Protein AF-A0A6B3HFC1-F1 (afdb_monomer_lite)

Secondary structure (DSSP, 8-state):
---SSHHHHHHHHHH-S---TT---TT--------TT-EEEEEEE-SSEEEEEEE-S--TTEEEEEEETTEEEEEEE-SSEEEEEE-TT-PPTTEEEEEEETTEEEEEEEE----TTPPPPTTEEE------------SSS-------

Structure (mmCIF, N/CA/C/O backbone):
data_AF-A0A6B3HFC1-F1
#
_entry.id   AF-A0A6B3HFC1-F1
#
loop_
_atom_site.group_PDB
_atom_site.id
_atom_site.type_symbol
_atom_site.label_atom_id
_atom_site.label_alt_id
_atom_site.label_comp_id
_atom_site.label_asym_id
_atom_site.label_entity_id
_atom_site.label_seq_id
_atom_site.pdbx_PDB_ins_code
_atom_site.Cartn_x
_atom_site.Cartn_y
_atom_site.Cartn_z
_atom_site.occupancy
_atom_site.B_iso_or_equiv
_atom_site.auth_seq_id
_atom_site.auth_comp_id
_atom_site.auth_asym_id
_atom_site.auth_atom_id
_atom_site.pdbx_PDB_model_num
ATOM 1 N N . PRO A 1 1 ? 27.468 27.299 20.921 1.00 54.91 1 PRO A N 1
ATOM 2 C CA . PRO A 1 1 ? 27.860 26.613 19.669 1.00 54.91 1 PRO A CA 1
ATOM 3 C C . PRO A 1 1 ? 26.941 27.007 18.503 1.00 54.91 1 PRO A C 1
ATOM 5 O O . PRO A 1 1 ? 25.727 26.868 18.609 1.00 54.91 1 PRO A O 1
ATOM 8 N N . SER A 1 2 ? 27.515 27.543 17.428 1.00 52.38 2 SER A N 1
ATOM 9 C CA . SER A 1 2 ? 26.840 27.757 16.144 1.00 52.38 2 SER A CA 1
ATOM 10 C C . SER A 1 2 ? 27.084 26.538 15.248 1.00 52.38 2 SER A C 1
ATOM 12 O O . SER A 1 2 ? 28.217 26.070 15.148 1.00 52.38 2 SER A O 1
ATOM 14 N N . PHE A 1 3 ? 26.029 25.998 14.634 1.00 60.78 3 PHE A N 1
ATOM 15 C CA . PHE A 1 3 ? 26.096 24.811 13.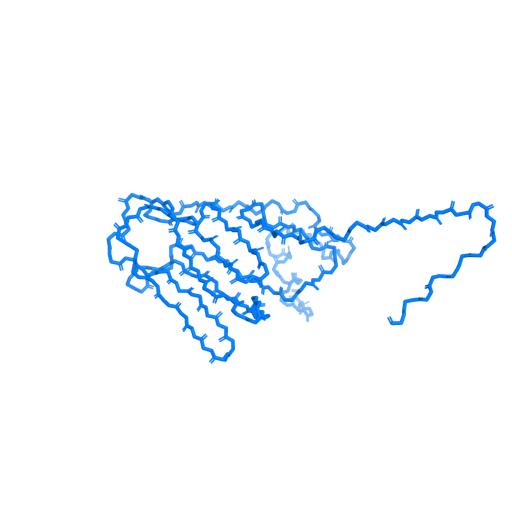772 1.00 60.78 3 PHE A CA 1
ATOM 16 C C . PHE A 1 3 ? 25.818 25.207 12.319 1.00 60.78 3 PHE A C 1
ATOM 18 O O . PHE A 1 3 ? 24.976 26.068 12.072 1.00 60.78 3 PHE A O 1
ATOM 25 N N . LEU A 1 4 ? 26.530 24.598 11.366 1.00 62.31 4 LEU A N 1
ATOM 26 C CA . LEU A 1 4 ? 26.460 24.970 9.945 1.00 62.31 4 LEU A CA 1
ATOM 27 C C . LEU A 1 4 ? 25.187 24.461 9.256 1.00 62.31 4 LEU A C 1
ATOM 29 O O . LEU A 1 4 ? 24.787 25.001 8.229 1.00 62.31 4 LEU A O 1
ATOM 33 N N . ASN A 1 5 ? 24.551 23.429 9.811 1.00 61.28 5 ASN A N 1
ATOM 34 C CA . ASN A 1 5 ? 23.279 22.899 9.336 1.00 61.28 5 ASN A CA 1
ATOM 35 C C . ASN A 1 5 ? 22.505 22.212 10.474 1.00 61.28 5 ASN A C 1
ATOM 37 O O . ASN A 1 5 ? 23.025 21.989 11.574 1.00 61.28 5 ASN A O 1
ATOM 41 N N . PHE A 1 6 ? 21.239 21.901 10.201 1.00 66.19 6 PHE A N 1
ATOM 42 C CA . PHE A 1 6 ? 20.329 21.301 11.173 1.00 66.19 6 PHE A CA 1
ATOM 43 C C . PHE A 1 6 ? 20.796 19.917 11.651 1.00 66.19 6 PHE A C 1
ATOM 45 O O . PHE A 1 6 ? 20.735 19.640 12.847 1.00 66.19 6 PHE A O 1
ATOM 52 N N . ASP A 1 7 ? 21.341 19.082 10.761 1.00 54.66 7 ASP A N 1
ATOM 53 C CA . ASP A 1 7 ? 21.812 17.733 11.106 1.00 54.66 7 ASP A CA 1
ATOM 54 C C . ASP A 1 7 ? 22.965 17.746 12.119 1.00 54.66 7 ASP A C 1
ATOM 56 O O . ASP A 1 7 ? 23.012 16.923 13.038 1.00 54.66 7 ASP A O 1
ATOM 60 N N . GLN A 1 8 ? 23.872 18.719 12.011 1.00 60.09 8 GLN A N 1
ATOM 61 C CA . GLN A 1 8 ? 24.935 18.925 12.994 1.00 60.09 8 GLN A CA 1
ATOM 62 C C . GLN A 1 8 ? 24.381 19.350 14.355 1.00 60.09 8 GLN A C 1
ATOM 64 O O . GLN A 1 8 ? 24.828 18.835 15.383 1.00 60.09 8 GLN A O 1
ATOM 69 N N . ALA A 1 9 ? 23.392 20.250 14.371 1.00 67.50 9 ALA A N 1
ATOM 70 C CA . ALA A 1 9 ? 22.745 20.686 15.604 1.00 67.50 9 ALA A CA 1
ATOM 71 C C . ALA A 1 9 ? 22.001 19.527 16.288 1.00 67.50 9 ALA A C 1
ATOM 73 O O . ALA A 1 9 ? 22.142 19.327 17.495 1.00 67.50 9 ALA A O 1
ATOM 74 N N . LEU A 1 10 ? 21.270 18.721 15.513 1.00 63.28 10 LEU A N 1
ATOM 75 C CA . LEU A 1 10 ? 20.513 17.571 16.005 1.00 63.28 10 LEU A CA 1
ATOM 76 C C . LEU A 1 10 ? 21.433 16.478 16.563 1.00 63.28 10 LEU A C 1
ATOM 78 O O . LEU A 1 10 ? 21.197 15.965 17.658 1.00 63.28 10 LEU A O 1
ATOM 82 N N . SER A 1 11 ? 22.512 16.151 15.846 1.00 56.09 11 SER A N 1
ATOM 83 C CA . SER A 1 11 ? 23.498 15.163 16.297 1.00 56.09 11 SER A CA 1
ATOM 84 C C . SER A 1 11 ? 24.198 15.602 17.586 1.00 56.09 11 SER A C 1
ATOM 86 O O . SER A 1 11 ? 24.368 14.796 18.503 1.00 56.09 11 SER A O 1
ATOM 88 N N . ALA A 1 12 ? 24.571 16.881 17.686 1.00 64.75 12 ALA A N 1
ATOM 89 C CA . ALA A 1 12 ? 25.190 17.429 18.888 1.00 64.75 12 ALA A CA 1
ATOM 90 C C . ALA A 1 12 ? 24.223 17.436 20.083 1.00 64.75 12 ALA A C 1
ATOM 92 O O . ALA A 1 12 ? 24.632 17.109 21.197 1.00 64.75 12 ALA A O 1
ATOM 93 N N . PHE A 1 13 ? 22.944 17.755 19.853 1.00 67.88 13 PHE A N 1
ATOM 94 C CA . PHE A 1 13 ? 21.915 17.783 20.893 1.00 67.88 13 PHE A CA 1
ATOM 95 C C . PHE A 1 13 ? 21.587 16.385 21.436 1.00 67.88 13 PHE A C 1
ATOM 97 O O . PHE A 1 13 ? 21.568 16.190 22.649 1.00 67.88 13 PHE A O 1
ATOM 104 N N . LEU A 1 14 ? 21.361 15.405 20.555 1.00 65.62 14 LEU A N 1
ATOM 105 C CA . LEU A 1 14 ? 20.912 14.069 20.961 1.00 65.62 14 LEU A CA 1
ATOM 106 C C . LEU A 1 14 ? 22.045 13.151 21.421 1.00 65.62 14 LEU A C 1
ATOM 108 O O . LEU A 1 14 ? 21.827 12.292 22.273 1.00 65.62 14 LEU A O 1
ATOM 112 N N . HIS A 1 15 ? 23.240 13.290 20.845 1.00 62.06 15 HIS A N 1
ATOM 113 C CA . HIS A 1 15 ? 24.309 12.308 21.032 1.00 62.06 15 HIS A CA 1
ATOM 114 C C . HIS A 1 15 ? 25.574 12.873 21.683 1.00 62.06 15 HIS A C 1
ATOM 116 O O . HIS A 1 15 ? 26.501 12.099 21.909 1.00 62.06 15 HIS A O 1
ATOM 122 N N . GLN A 1 16 ? 25.638 14.183 21.973 1.00 62.28 16 GLN A N 1
ATOM 123 C CA . GLN A 1 16 ? 26.807 14.863 22.563 1.00 62.28 16 GLN A CA 1
ATOM 124 C C . GLN A 1 16 ? 28.145 14.508 21.877 1.00 62.28 16 GLN A C 1
ATOM 126 O O . GLN A 1 16 ? 29.199 14.483 22.511 1.00 62.28 16 GLN A O 1
ATOM 131 N N . ARG A 1 17 ? 28.117 14.208 20.571 1.00 51.91 17 ARG A N 1
ATOM 132 C CA . ARG A 1 17 ? 29.289 13.816 19.774 1.00 51.91 17 ARG A CA 1
ATOM 133 C C . ARG A 1 17 ? 29.474 14.757 18.578 1.00 51.91 17 ARG A C 1
ATOM 135 O O . ARG A 1 17 ? 28.469 15.200 18.015 1.00 51.91 17 ARG A O 1
ATOM 142 N N . PRO A 1 18 ? 30.726 15.053 18.175 1.00 50.00 18 PRO A N 1
ATOM 143 C CA . PRO A 1 18 ? 30.987 15.782 16.942 1.00 50.00 18 PRO A CA 1
ATOM 144 C C . PRO A 1 18 ? 30.425 15.009 15.744 1.00 50.00 18 PRO A C 1
ATOM 146 O O . PRO A 1 18 ? 30.475 13.781 15.706 1.00 50.00 18 PRO A O 1
ATOM 149 N N . HIS A 1 19 ? 29.842 15.743 14.798 1.00 45.72 19 HIS A N 1
ATOM 150 C CA . HIS A 1 19 ? 29.242 15.184 13.593 1.00 45.72 19 HIS A CA 1
ATOM 151 C C . HIS A 1 19 ? 30.339 14.597 12.700 1.00 45.72 19 HIS A C 1
ATOM 153 O O . HIS A 1 19 ? 31.169 15.337 12.175 1.00 45.72 19 HIS A O 1
ATOM 159 N N . ASP A 1 20 ? 30.350 13.275 12.563 1.00 50.38 20 ASP A N 1
ATOM 160 C CA . ASP A 1 20 ? 31.310 12.552 11.737 1.00 50.38 20 ASP A CA 1
ATOM 161 C C . ASP A 1 20 ? 30.671 12.265 10.371 1.00 50.38 20 ASP A C 1
ATOM 163 O O . ASP A 1 20 ? 29.737 11.468 10.264 1.00 50.38 20 ASP A O 1
ATOM 167 N N . THR A 1 21 ? 31.134 12.953 9.325 1.00 47.97 21 THR A N 1
ATOM 168 C CA . THR A 1 21 ? 30.591 12.845 7.958 1.00 47.97 21 THR A CA 1
ATOM 169 C C . THR A 1 21 ? 30.907 11.506 7.284 1.00 47.97 21 THR A C 1
ATOM 171 O O . THR A 1 21 ? 30.357 11.225 6.224 1.00 47.97 21 THR A O 1
ATOM 174 N N . ASN A 1 22 ? 31.751 10.665 7.897 1.00 43.78 22 ASN A N 1
ATOM 175 C CA . ASN A 1 22 ? 32.115 9.335 7.397 1.00 43.78 22 ASN A CA 1
ATOM 176 C C . ASN A 1 22 ? 31.319 8.180 8.014 1.00 43.78 22 ASN A C 1
ATOM 178 O O . ASN A 1 22 ? 31.477 7.036 7.587 1.00 43.78 22 ASN A O 1
ATOM 182 N N . MET A 1 23 ? 30.426 8.440 8.972 1.00 43.31 23 MET A N 1
ATOM 183 C CA . MET A 1 23 ? 29.451 7.431 9.376 1.00 43.31 23 MET A CA 1
ATOM 184 C C . MET A 1 23 ? 28.282 7.462 8.399 1.00 43.31 23 MET A C 1
ATOM 186 O O . MET A 1 23 ? 27.216 8.004 8.692 1.00 43.31 23 MET A O 1
ATOM 190 N N . GLY A 1 24 ? 28.472 6.8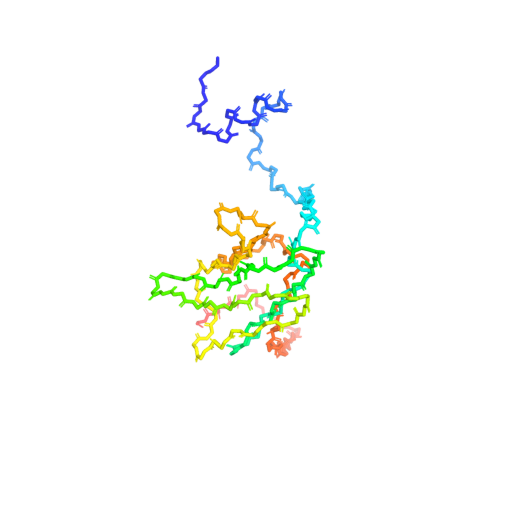34 7.236 1.00 44.97 24 GLY A N 1
ATOM 191 C CA . GLY A 1 24 ? 27.353 6.226 6.531 1.00 44.97 24 GLY A CA 1
ATOM 192 C C . GLY A 1 24 ? 26.677 5.298 7.533 1.00 44.97 24 GLY A C 1
ATOM 193 O O . GLY A 1 24 ? 27.188 4.224 7.825 1.00 44.97 24 GLY A O 1
ATOM 194 N N . ARG A 1 25 ? 25.613 5.782 8.177 1.00 46.97 25 ARG A N 1
ATOM 195 C CA . ARG A 1 25 ? 24.918 5.089 9.259 1.00 46.97 25 ARG A CA 1
ATOM 196 C C . ARG A 1 25 ? 24.196 3.864 8.680 1.00 46.97 25 ARG A C 1
ATOM 198 O O . ARG A 1 25 ? 22.991 3.904 8.457 1.00 46.97 25 ARG A O 1
ATOM 205 N N . SER A 1 26 ? 24.939 2.786 8.436 1.00 47.91 26 SER A N 1
ATOM 206 C CA . SER A 1 26 ? 24.417 1.458 8.092 1.00 47.91 26 SER A CA 1
ATOM 207 C C . SER A 1 26 ? 23.691 0.793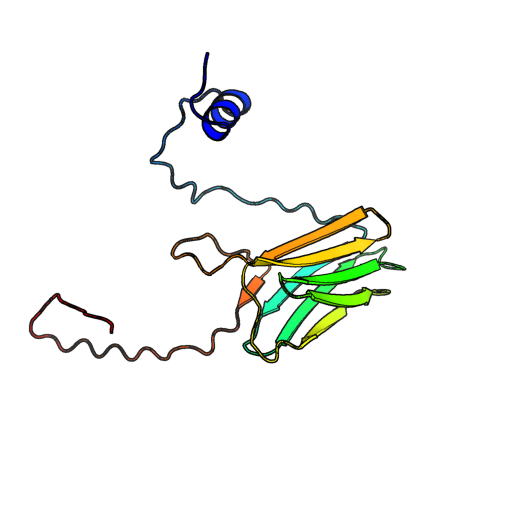 9.263 1.00 47.91 26 SER A C 1
ATOM 209 O O . SER A 1 26 ? 22.940 -0.152 9.052 1.00 47.91 26 SER A O 1
ATOM 211 N N . ASP A 1 27 ? 23.877 1.313 10.481 1.00 43.81 27 ASP A N 1
ATOM 212 C CA . ASP A 1 27 ? 23.473 0.651 11.729 1.00 43.81 27 ASP A CA 1
ATOM 213 C C . ASP A 1 27 ? 22.287 1.340 12.432 1.00 43.81 27 ASP A C 1
ATOM 215 O O . ASP A 1 27 ? 22.014 1.103 13.611 1.00 43.81 27 ASP A O 1
ATOM 219 N N . LEU A 1 28 ? 21.561 2.221 11.734 1.00 48.84 28 LEU A N 1
ATOM 220 C CA . LEU A 1 28 ? 20.311 2.769 12.259 1.00 48.84 28 LEU A CA 1
ATOM 221 C C . LEU A 1 28 ? 19.171 1.776 12.048 1.00 48.84 28 LEU A C 1
ATOM 223 O O . LEU A 1 28 ? 18.561 1.705 10.982 1.00 48.84 28 LEU A O 1
ATOM 227 N N . TRP A 1 29 ? 18.837 1.053 13.108 1.00 42.16 29 TRP A N 1
ATOM 228 C CA . TRP A 1 29 ? 17.610 0.273 13.179 1.00 42.16 29 TRP A CA 1
ATOM 229 C C . TRP A 1 29 ? 16.404 1.218 13.203 1.00 42.16 29 TRP A C 1
ATOM 231 O O . TRP A 1 29 ? 16.226 1.992 14.146 1.00 42.16 29 TRP A O 1
ATOM 241 N N . ARG A 1 30 ? 15.549 1.162 12.176 1.00 51.41 30 ARG A N 1
ATOM 242 C CA . ARG A 1 30 ? 14.245 1.834 12.215 1.00 51.41 30 ARG A CA 1
ATOM 243 C C . ARG A 1 30 ? 13.291 0.985 13.054 1.00 51.41 30 ARG A C 1
ATOM 245 O O . ARG A 1 30 ? 12.740 0.006 12.560 1.00 51.41 30 ARG A O 1
ATOM 252 N N . ILE A 1 31 ? 13.085 1.364 14.313 1.00 49.03 31 ILE A N 1
ATOM 253 C CA . ILE A 1 31 ? 12.039 0.770 15.154 1.00 49.03 31 ILE A CA 1
ATOM 254 C C . ILE A 1 31 ? 10.716 1.430 14.765 1.00 49.03 31 ILE A C 1
ATOM 256 O O . ILE A 1 31 ? 10.449 2.570 15.138 1.00 49.03 31 ILE A O 1
ATOM 260 N N . VAL A 1 32 ? 9.900 0.727 13.984 1.00 57.88 32 VAL A N 1
ATOM 261 C CA . VAL A 1 32 ? 8.509 1.120 13.739 1.00 57.88 32 VAL A CA 1
ATOM 262 C C . VAL A 1 32 ? 7.677 0.466 14.831 1.00 57.88 32 VAL A C 1
ATOM 264 O O . VAL A 1 32 ? 7.609 -0.759 14.891 1.00 57.88 32 VAL A O 1
ATOM 267 N N . LEU A 1 33 ? 7.084 1.265 15.720 1.00 60.69 33 LEU A N 1
ATOM 268 C CA . LEU A 1 33 ? 6.080 0.769 16.655 1.00 60.69 33 LEU A CA 1
ATOM 269 C C . LEU A 1 33 ? 4.723 0.845 15.941 1.00 60.69 33 LEU A C 1
ATOM 271 O O . LEU A 1 33 ? 4.213 1.953 15.768 1.00 60.69 33 LEU A O 1
ATOM 275 N N . PRO A 1 34 ? 4.156 -0.281 15.476 1.00 62.78 34 PRO A N 1
ATOM 276 C CA . PRO A 1 34 ? 2.887 -0.255 14.768 1.00 62.78 34 PRO A CA 1
ATOM 277 C C . PRO A 1 34 ? 1.796 0.280 15.692 1.00 62.78 34 PRO A C 1
ATOM 279 O O . PRO A 1 34 ? 1.633 -0.183 16.826 1.00 62.78 34 PRO A O 1
ATOM 282 N N . HIS A 1 35 ? 1.028 1.254 15.209 1.00 71.50 35 HIS A N 1
ATOM 283 C CA . HIS A 1 35 ? -0.149 1.698 15.933 1.00 71.50 35 HIS A CA 1
ATOM 284 C C . HIS A 1 35 ? -1.152 0.542 15.940 1.00 71.50 35 HIS A C 1
ATOM 286 O O . HIS A 1 35 ? -1.606 0.102 14.891 1.00 71.50 35 HIS A O 1
ATOM 292 N N . HIS A 1 36 ? -1.565 0.060 17.116 1.00 79.56 36 HIS A N 1
ATOM 293 C CA . HIS A 1 36 ? -2.472 -1.099 17.217 1.00 79.56 36 HIS A CA 1
ATOM 294 C C . HIS A 1 36 ? -3.821 -0.935 16.483 1.00 79.56 36 HIS A C 1
ATOM 296 O O . HIS A 1 36 ? -4.539 -1.918 16.287 1.00 79.56 36 HIS A O 1
ATOM 302 N N . ALA A 1 37 ? -4.177 0.297 16.105 1.00 83.50 37 ALA A N 1
ATOM 303 C CA . ALA A 1 37 ? -5.379 0.595 15.342 1.00 83.50 37 ALA A CA 1
ATOM 304 C C . ALA A 1 37 ? -5.261 0.072 13.904 1.00 83.50 37 ALA A C 1
ATOM 306 O O . ALA A 1 37 ? -6.177 -0.609 13.447 1.00 83.50 37 ALA A O 1
ATOM 307 N N . GLY A 1 38 ? -4.115 0.304 13.259 1.00 89.44 38 GLY A N 1
ATOM 308 C CA . GLY A 1 38 ? -3.814 -0.148 11.907 1.00 89.44 38 GLY A CA 1
ATOM 309 C C . GLY A 1 38 ? -2.356 0.107 11.527 1.00 89.44 38 GLY A C 1
ATOM 310 O O . GLY A 1 38 ? -1.787 1.119 11.930 1.00 89.44 38 GLY A O 1
ATOM 311 N N . TRP A 1 39 ? -1.758 -0.798 10.759 1.00 93.06 39 TRP A N 1
ATOM 312 C CA . TRP A 1 39 ? -0.419 -0.658 10.193 1.00 93.06 39 TRP A CA 1
ATOM 313 C C . TRP A 1 39 ? -0.285 -1.418 8.868 1.00 93.06 39 TRP A C 1
ATOM 315 O O . TRP A 1 39 ? -1.091 -2.290 8.541 1.00 93.06 39 TRP A O 1
ATOM 325 N N . LEU A 1 40 ? 0.755 -1.080 8.107 1.00 91.25 40 LEU A N 1
ATOM 326 C CA . LEU A 1 40 ? 1.118 -1.729 6.851 1.00 91.25 40 LEU A CA 1
ATOM 327 C C . LEU A 1 40 ? 2.133 -2.831 7.160 1.00 91.25 40 LEU A C 1
ATOM 329 O O . LEU A 1 40 ? 3.313 -2.554 7.398 1.00 91.25 40 LEU A O 1
ATOM 333 N N . SER A 1 41 ? 1.669 -4.078 7.222 1.00 89.38 41 SER A N 1
ATOM 334 C CA . SER A 1 41 ? 2.514 -5.213 7.609 1.00 89.38 41 SER A CA 1
ATOM 335 C C . SER A 1 41 ? 3.424 -5.675 6.480 1.00 89.38 41 SER A C 1
ATOM 337 O O . SER A 1 41 ? 4.581 -6.013 6.728 1.00 89.38 41 SER A O 1
ATOM 339 N N . GLN A 1 42 ? 2.926 -5.636 5.246 1.00 90.56 42 GLN A N 1
ATOM 340 C CA . GLN A 1 42 ? 3.691 -5.972 4.055 1.00 90.56 42 GLN A CA 1
ATOM 341 C C . GLN A 1 42 ? 3.209 -5.156 2.862 1.00 90.56 42 GLN A C 1
ATOM 343 O O . GLN A 1 42 ? 2.012 -4.973 2.662 1.00 90.56 42 GLN A O 1
ATOM 348 N N . ILE A 1 43 ? 4.143 -4.694 2.043 1.00 91.25 43 ILE A N 1
ATOM 349 C CA . ILE A 1 43 ? 3.873 -4.029 0.777 1.00 91.25 43 ILE A CA 1
ATOM 350 C C . ILE A 1 43 ? 4.695 -4.726 -0.291 1.00 91.25 43 ILE A C 1
ATOM 352 O O . ILE A 1 43 ? 5.917 -4.801 -0.187 1.00 91.25 43 ILE A O 1
ATOM 356 N N . THR A 1 44 ? 4.022 -5.208 -1.322 1.00 90.19 44 THR A N 1
ATOM 357 C CA . THR A 1 44 ? 4.642 -5.811 -2.493 1.00 90.19 44 THR A CA 1
ATOM 358 C C . THR A 1 44 ? 4.452 -4.873 -3.673 1.00 90.19 44 THR A C 1
ATOM 360 O O . THR A 1 44 ? 3.324 -4.485 -3.973 1.00 90.19 44 THR A O 1
ATOM 363 N N . ILE A 1 45 ? 5.542 -4.488 -4.329 1.00 87.62 45 ILE A N 1
ATOM 364 C CA . ILE A 1 45 ? 5.519 -3.607 -5.497 1.00 87.62 45 ILE A CA 1
ATOM 365 C C . ILE A 1 45 ? 6.017 -4.407 -6.692 1.00 87.62 45 ILE A C 1
ATOM 367 O O . ILE A 1 45 ? 7.206 -4.721 -6.776 1.00 87.62 45 ILE A O 1
ATOM 371 N N . GLY A 1 46 ? 5.088 -4.737 -7.582 1.00 83.94 46 GLY A N 1
ATOM 372 C CA . GLY A 1 46 ? 5.352 -5.302 -8.896 1.00 83.94 46 GLY A CA 1
ATOM 373 C C . GLY A 1 46 ? 5.445 -4.227 -9.983 1.00 83.94 46 GLY A C 1
ATOM 374 O O . GLY A 1 46 ? 5.355 -3.029 -9.695 1.00 83.94 46 GLY A O 1
ATOM 375 N N . PRO A 1 47 ? 5.632 -4.640 -11.248 1.00 82.00 47 PRO A N 1
ATOM 376 C CA . PRO A 1 47 ? 5.748 -3.718 -12.376 1.00 82.00 47 PRO A CA 1
ATOM 377 C C . PRO A 1 47 ? 4.454 -2.938 -12.649 1.00 82.00 47 PRO A C 1
ATOM 379 O O . PRO A 1 47 ? 4.524 -1.792 -13.083 1.00 82.00 47 PRO A O 1
ATOM 382 N N . ASP A 1 48 ? 3.295 -3.544 -12.391 1.00 88.06 48 ASP A N 1
ATOM 383 C CA . ASP A 1 48 ? 1.971 -3.011 -12.723 1.00 88.06 48 ASP A CA 1
ATOM 384 C C . ASP A 1 48 ? 0.967 -3.051 -11.559 1.00 88.06 48 ASP A C 1
ATOM 386 O O . ASP A 1 48 ? -0.183 -2.633 -11.711 1.00 88.06 48 ASP A O 1
ATOM 390 N N . LEU A 1 49 ? 1.395 -3.508 -10.381 1.00 91.25 49 LEU A N 1
ATOM 391 C CA . LEU A 1 49 ? 0.535 -3.682 -9.217 1.00 91.25 49 LEU A CA 1
ATOM 392 C C . LEU A 1 49 ? 1.290 -3.368 -7.927 1.00 91.25 49 LEU A C 1
ATOM 394 O O . LEU A 1 49 ? 2.374 -3.897 -7.682 1.00 91.25 49 LEU A O 1
ATOM 398 N N . LEU A 1 50 ? 0.682 -2.562 -7.059 1.00 93.75 50 LEU A N 1
ATOM 399 C CA . LEU A 1 50 ? 1.092 -2.453 -5.662 1.00 93.75 50 LEU A CA 1
ATOM 400 C C . LEU A 1 50 ? 0.065 -3.164 -4.793 1.00 93.75 50 LEU A C 1
ATOM 402 O O . LEU A 1 50 ? -1.117 -2.831 -4.816 1.00 93.75 50 LEU A O 1
ATOM 406 N N . THR A 1 51 ? 0.536 -4.115 -3.994 1.00 96.06 51 THR A N 1
ATOM 407 C CA . THR A 1 51 ? -0.267 -4.814 -2.992 1.00 96.06 51 THR A CA 1
ATOM 408 C C . THR A 1 51 ? 0.146 -4.348 -1.608 1.00 96.06 51 THR A C 1
ATOM 410 O O . THR A 1 51 ? 1.295 -4.519 -1.215 1.00 96.06 51 THR A O 1
ATOM 413 N N . ALA A 1 52 ? -0.785 -3.782 -0.853 1.00 95.75 52 ALA A N 1
ATOM 414 C CA . ALA A 1 52 ? -0.582 -3.369 0.527 1.00 95.75 52 ALA A CA 1
ATOM 415 C C . ALA A 1 52 ? -1.411 -4.255 1.461 1.00 95.75 52 ALA A C 1
ATOM 417 O O . ALA A 1 52 ? -2.639 -4.288 1.376 1.00 95.75 52 ALA A O 1
ATOM 418 N N . VAL A 1 53 ? -0.740 -4.964 2.363 1.00 95.75 53 VAL A N 1
ATOM 419 C CA . VAL A 1 53 ? -1.368 -5.734 3.436 1.00 95.75 53 VAL A CA 1
ATOM 420 C C . VAL A 1 53 ? -1.534 -4.823 4.643 1.00 95.75 53 VAL A C 1
ATOM 422 O O . VAL A 1 53 ? -0.559 -4.319 5.207 1.00 95.75 53 VAL A O 1
ATOM 425 N N . VAL A 1 54 ? -2.790 -4.602 5.015 1.00 95.00 54 VAL A N 1
ATOM 426 C CA . VAL A 1 54 ? -3.173 -3.815 6.182 1.00 95.00 54 VAL A CA 1
ATOM 427 C C . VAL A 1 54 ? -3.586 -4.762 7.297 1.00 95.00 54 VAL A C 1
ATOM 429 O O . VAL A 1 54 ? -4.501 -5.565 7.120 1.00 95.00 54 VAL A O 1
ATOM 432 N N . ASP A 1 55 ? -2.961 -4.608 8.459 1.00 93.69 55 ASP A N 1
ATOM 433 C CA . ASP A 1 55 ? -3.335 -5.283 9.699 1.00 93.69 55 ASP A CA 1
ATOM 434 C C . ASP A 1 55 ? -3.748 -4.254 10.749 1.00 93.69 55 ASP A C 1
ATOM 436 O O . ASP A 1 55 ? -3.314 -3.106 10.719 1.00 93.69 55 ASP A O 1
ATOM 440 N N . GLY A 1 56 ? -4.611 -4.634 11.689 1.00 90.38 56 GLY A N 1
ATOM 441 C CA . GLY A 1 56 ? -5.123 -3.699 12.687 1.00 90.38 56 GLY A CA 1
ATOM 442 C C . GLY A 1 56 ? -6.345 -4.220 13.421 1.00 90.38 56 GLY A C 1
ATOM 443 O O . GLY A 1 56 ? -7.024 -5.133 12.957 1.00 90.38 56 GLY A O 1
ATOM 444 N N . LYS A 1 57 ? -6.633 -3.635 14.587 1.00 87.38 57 LYS A N 1
ATOM 445 C CA . LYS A 1 57 ? -7.834 -3.965 15.377 1.00 87.38 57 LYS A CA 1
ATOM 446 C C . LYS A 1 57 ? -8.958 -2.942 15.235 1.00 87.38 57 LYS A C 1
ATOM 448 O O . LYS A 1 57 ? -10.081 -3.236 15.628 1.00 87.38 57 LYS A O 1
ATOM 453 N N . ALA A 1 58 ? -8.665 -1.749 14.725 1.00 88.56 58 ALA A N 1
ATOM 454 C CA . ALA A 1 58 ? -9.613 -0.645 14.645 1.00 88.56 58 ALA A CA 1
ATOM 455 C C . ALA A 1 58 ? -9.449 0.069 13.301 1.00 88.56 58 ALA A C 1
ATOM 457 O O . ALA A 1 58 ? -8.896 1.167 13.240 1.00 88.56 58 ALA A O 1
ATOM 458 N N . LEU A 1 59 ? -9.900 -0.601 12.241 1.00 91.38 59 LEU A N 1
ATOM 459 C CA . LEU A 1 59 ? -9.787 -0.114 10.870 1.00 91.38 59 LEU A CA 1
ATOM 460 C C . LEU A 1 59 ? -11.060 0.565 10.369 1.00 91.38 59 LEU A C 1
ATOM 462 O O . LEU A 1 59 ? -10.961 1.315 9.423 1.00 91.38 59 LEU A O 1
ATOM 466 N N . ASP A 1 60 ? -12.212 0.386 11.015 1.00 91.62 60 ASP A N 1
ATOM 467 C CA . ASP A 1 60 ? -13.466 1.016 10.581 1.00 91.62 60 ASP A CA 1
ATOM 468 C C . ASP A 1 60 ? -13.303 2.526 10.304 1.00 91.62 60 ASP A C 1
ATOM 470 O O . ASP A 1 60 ? -12.761 3.268 11.134 1.00 91.62 60 ASP A O 1
ATOM 474 N N . GLY A 1 61 ? -13.706 2.954 9.103 1.00 90.44 61 GLY A N 1
ATOM 475 C CA . GLY A 1 61 ? -13.535 4.327 8.614 1.00 90.44 61 GLY A CA 1
ATOM 476 C C . GLY A 1 61 ? -12.107 4.718 8.204 1.00 90.44 61 GLY A C 1
ATOM 477 O O . GLY A 1 61 ? -11.856 5.891 7.913 1.00 90.44 61 GLY A O 1
ATOM 478 N N . ALA A 1 62 ? -11.152 3.785 8.176 1.00 95.06 62 ALA A N 1
ATOM 479 C CA . ALA A 1 62 ? -9.809 4.050 7.682 1.00 95.06 62 ALA A CA 1
ATOM 480 C C . ALA A 1 62 ? -9.790 4.154 6.152 1.00 95.06 62 ALA A C 1
ATOM 482 O O . ALA A 1 62 ? -10.588 3.560 5.426 1.00 95.06 62 ALA A O 1
ATOM 483 N N . VAL A 1 63 ? -8.830 4.923 5.658 1.00 96.88 63 VAL A N 1
ATOM 484 C CA . VAL A 1 63 ? -8.566 5.130 4.242 1.00 96.88 63 VAL A CA 1
ATOM 485 C C . VAL A 1 63 ? -7.110 4.791 3.985 1.00 96.88 63 VAL A C 1
ATOM 487 O O . VAL A 1 63 ? -6.209 5.314 4.647 1.00 96.88 63 VAL A O 1
ATOM 490 N N . LEU A 1 64 ? -6.893 3.927 3.002 1.00 97.38 64 LEU A N 1
ATOM 491 C CA . LEU A 1 64 ? -5.591 3.688 2.413 1.00 97.38 64 LEU A CA 1
ATOM 492 C C . LEU A 1 64 ? -5.483 4.518 1.141 1.00 97.38 64 LEU A C 1
ATOM 494 O O . LEU A 1 64 ? -6.305 4.398 0.237 1.00 97.38 64 LEU A O 1
ATOM 498 N N . GLU A 1 65 ? -4.481 5.377 1.088 1.00 97.25 65 GLU A N 1
ATOM 499 C CA . GLU A 1 65 ? -4.306 6.361 0.031 1.00 97.25 65 GLU A CA 1
ATOM 500 C C . GLU A 1 65 ? -2.899 6.247 -0.547 1.00 97.25 65 GLU A C 1
ATOM 502 O O . GLU A 1 65 ? -1.915 6.329 0.189 1.00 97.25 65 GLU A O 1
ATOM 507 N N . LEU A 1 66 ? -2.816 6.050 -1.860 1.00 96.50 66 LEU A N 1
ATOM 508 C CA . LEU A 1 66 ? -1.581 6.149 -2.624 1.00 96.50 66 LEU A CA 1
ATOM 509 C C . LEU A 1 66 ? -1.577 7.499 -3.336 1.00 96.50 66 LEU A C 1
ATOM 511 O O . LEU A 1 66 ? -2.464 7.774 -4.137 1.00 96.50 66 LEU A O 1
ATOM 515 N N . THR A 1 67 ? -0.579 8.331 -3.062 1.00 94.69 67 THR A N 1
ATOM 516 C CA . THR A 1 67 ? -0.454 9.677 -3.632 1.00 94.69 67 THR A CA 1
ATOM 517 C C . THR A 1 67 ? 0.865 9.820 -4.373 1.00 94.69 67 THR A C 1
ATOM 519 O O . THR A 1 67 ? 1.897 9.338 -3.912 1.00 94.69 67 THR A O 1
ATOM 522 N N . TRP A 1 68 ? 0.837 10.526 -5.498 1.00 92.12 68 TRP A N 1
ATOM 523 C CA . TRP A 1 68 ? 1.995 10.895 -6.308 1.00 92.12 68 TRP A CA 1
ATOM 524 C C . TRP A 1 68 ? 1.815 12.316 -6.859 1.00 92.12 68 TRP A C 1
ATOM 526 O O . TRP A 1 68 ? 0.769 12.942 -6.694 1.00 92.12 68 TRP A O 1
ATOM 536 N N . ALA A 1 69 ? 2.828 12.850 -7.543 1.00 86.62 69 ALA A N 1
ATOM 537 C CA . ALA A 1 69 ? 2.816 14.240 -8.012 1.00 86.62 69 ALA A CA 1
ATOM 538 C C . ALA A 1 69 ? 1.617 14.605 -8.914 1.00 86.62 69 ALA A C 1
ATOM 540 O O . ALA A 1 69 ? 1.178 15.753 -8.920 1.00 86.62 69 ALA A O 1
ATOM 541 N N . ALA A 1 70 ? 1.094 13.645 -9.682 1.00 87.69 70 ALA A N 1
ATOM 542 C CA . ALA A 1 70 ? 0.019 13.873 -10.647 1.00 87.69 70 ALA A CA 1
ATOM 543 C C . ALA A 1 70 ? -1.380 13.488 -10.128 1.00 87.69 70 ALA A C 1
ATOM 545 O O . ALA A 1 70 ? -2.358 13.716 -10.838 1.00 87.69 70 ALA A O 1
ATOM 546 N N . GLY A 1 71 ? -1.503 12.907 -8.929 1.00 90.56 71 GLY A N 1
ATOM 547 C CA . GLY A 1 71 ? -2.799 12.466 -8.418 1.00 90.56 71 GLY A CA 1
ATOM 548 C C . GLY A 1 71 ? -2.726 11.557 -7.198 1.00 90.56 71 GLY A C 1
ATOM 549 O O . GLY A 1 71 ? -1.679 11.391 -6.574 1.00 90.56 71 GLY A O 1
ATOM 550 N N . ASN A 1 72 ? -3.873 10.984 -6.851 1.00 94.88 72 ASN A N 1
ATOM 551 C CA . ASN A 1 72 ? -3.994 9.985 -5.803 1.00 94.88 72 ASN A CA 1
ATOM 552 C C . ASN A 1 72 ? -5.056 8.932 -6.145 1.00 94.88 72 ASN A C 1
ATOM 554 O O . ASN A 1 72 ? -5.957 9.158 -6.953 1.00 94.88 72 ASN A O 1
ATOM 558 N N . GLU A 1 73 ? -4.952 7.789 -5.483 1.00 95.88 73 GLU A N 1
ATOM 559 C CA . GLU A 1 73 ? -5.937 6.714 -5.481 1.00 95.88 73 GLU A CA 1
ATOM 560 C C . GLU A 1 73 ? -6.243 6.327 -4.031 1.00 95.88 73 GLU A C 1
ATOM 562 O O . GLU A 1 73 ? -5.371 6.390 -3.159 1.00 95.88 73 GLU A O 1
ATOM 567 N N . ARG A 1 74 ? -7.501 5.976 -3.744 1.00 96.50 74 ARG A N 1
ATOM 568 C CA . ARG A 1 74 ? -7.984 5.733 -2.379 1.00 96.50 74 ARG A CA 1
ATOM 569 C C . ARG A 1 74 ? -8.823 4.468 -2.298 1.00 96.50 74 ARG A C 1
ATOM 571 O O . ARG A 1 74 ? -9.719 4.265 -3.112 1.00 96.50 74 ARG A O 1
ATOM 578 N N . HIS A 1 75 ? -8.618 3.714 -1.225 1.00 96.19 75 HIS A N 1
ATOM 579 C CA . HIS A 1 75 ? -9.486 2.624 -0.802 1.00 96.19 75 HIS A CA 1
ATOM 580 C C . HIS A 1 75 ? -10.000 2.869 0.612 1.00 96.19 75 HIS A C 1
ATOM 582 O O . HIS A 1 75 ? -9.232 3.216 1.510 1.00 96.19 75 HIS A O 1
ATOM 588 N N . SER A 1 76 ? -11.296 2.641 0.818 1.00 95.75 76 SER A N 1
ATOM 589 C CA . SER A 1 76 ? -11.845 2.450 2.161 1.00 95.75 76 SER A CA 1
ATOM 590 C C . SER A 1 76 ? -11.343 1.122 2.725 1.00 95.75 76 SER A C 1
ATOM 592 O O . SER A 1 76 ? -11.335 0.108 2.024 1.00 95.75 76 SER A O 1
ATOM 594 N N . VAL A 1 77 ? -10.912 1.139 3.981 1.00 94.75 77 VAL A N 1
ATOM 595 C CA . VAL A 1 77 ? -10.343 -0.009 4.685 1.00 94.75 77 VAL A CA 1
ATOM 596 C C . VAL A 1 77 ? -11.187 -0.272 5.916 1.00 94.75 77 VAL A C 1
ATOM 598 O O . VAL A 1 77 ? -10.927 0.298 6.960 1.00 94.75 77 VAL A O 1
ATOM 601 N N . ASP A 1 78 ? -12.160 -1.171 5.830 1.00 91.94 78 ASP A N 1
ATOM 602 C CA . ASP A 1 78 ? -13.015 -1.485 6.989 1.00 91.94 78 ASP A CA 1
ATOM 603 C C . ASP A 1 78 ? -12.502 -2.701 7.779 1.00 91.94 78 ASP A C 1
ATOM 605 O O . ASP A 1 78 ? -12.935 -2.989 8.896 1.00 91.94 78 ASP A O 1
ATOM 609 N N . ARG A 1 79 ? -11.558 -3.450 7.197 1.00 93.06 79 ARG A N 1
ATOM 610 C CA . ARG A 1 79 ? -10.994 -4.673 7.777 1.00 93.06 79 ARG A CA 1
ATOM 611 C C . ARG A 1 79 ? -9.555 -4.913 7.342 1.00 93.06 79 ARG A C 1
ATOM 613 O O . ARG A 1 79 ? -9.105 -4.392 6.321 1.00 93.06 79 ARG A O 1
ATOM 620 N N . ALA A 1 80 ? -8.865 -5.760 8.099 1.00 94.69 80 ALA A N 1
ATOM 621 C CA . ALA A 1 80 ? -7.542 -6.239 7.728 1.00 94.69 80 ALA A CA 1
ATOM 622 C C . ALA A 1 80 ? -7.616 -7.056 6.428 1.00 94.69 80 ALA A C 1
ATOM 624 O O . ALA A 1 80 ? -8.608 -7.750 6.174 1.00 94.69 80 ALA A O 1
ATOM 625 N N . GLY A 1 81 ? -6.577 -6.963 5.604 1.00 95.44 81 GLY A N 1
ATOM 626 C CA . GLY A 1 81 ? -6.521 -7.641 4.314 1.00 95.44 81 GLY A CA 1
ATOM 627 C C . GLY A 1 81 ? -5.564 -6.993 3.321 1.00 95.44 81 GLY A C 1
ATOM 628 O O . GLY A 1 81 ? -4.875 -6.023 3.631 1.00 95.44 81 GLY A O 1
ATOM 629 N N . ALA A 1 82 ? -5.535 -7.558 2.116 1.00 96.56 82 ALA A N 1
ATOM 630 C CA . ALA A 1 82 ? -4.750 -7.051 1.000 1.00 96.56 82 ALA A CA 1
ATOM 631 C C . ALA A 1 82 ? -5.570 -6.072 0.150 1.00 96.56 82 ALA A C 1
ATOM 633 O O . ALA A 1 82 ? -6.699 -6.371 -0.248 1.00 96.56 82 ALA A O 1
ATOM 634 N N . TYR A 1 83 ? -4.965 -4.928 -0.144 1.00 96.69 83 TYR A N 1
ATOM 635 C CA . TYR A 1 83 ? -5.500 -3.867 -0.989 1.00 96.69 83 TYR A CA 1
ATOM 636 C C . TYR A 1 83 ? -4.569 -3.664 -2.180 1.00 96.69 83 TYR A C 1
ATOM 638 O O . TYR A 1 83 ? -3.351 -3.764 -2.036 1.00 96.69 83 TYR A O 1
ATOM 646 N N . HIS A 1 84 ? -5.143 -3.393 -3.349 1.00 96.56 84 HIS A N 1
ATOM 647 C CA . HIS A 1 84 ? -4.418 -3.402 -4.613 1.00 96.56 84 HIS A CA 1
ATOM 648 C C . HIS A 1 84 ? -4.586 -2.073 -5.334 1.00 96.56 84 HIS A C 1
ATOM 650 O O . HIS A 1 84 ? -5.715 -1.663 -5.580 1.00 96.56 84 HIS A O 1
ATOM 656 N N . PHE A 1 85 ? -3.469 -1.471 -5.726 1.00 95.06 85 PHE A N 1
ATOM 657 C CA . PHE A 1 85 ? -3.425 -0.284 -6.570 1.00 95.06 85 PHE A CA 1
ATOM 658 C C . PHE A 1 85 ? -2.884 -0.673 -7.939 1.00 95.06 85 PHE A C 1
ATOM 660 O O . PHE A 1 85 ? -1.801 -1.261 -8.035 1.00 95.06 85 PHE A O 1
ATOM 667 N N . ALA A 1 86 ? -3.630 -0.348 -8.991 1.00 93.88 86 ALA A N 1
ATOM 668 C CA . ALA A 1 86 ? -3.175 -0.578 -10.353 1.00 93.88 86 ALA A CA 1
ATOM 669 C C . ALA A 1 86 ? -2.109 0.460 -10.721 1.00 93.88 86 ALA A C 1
ATOM 671 O O . ALA A 1 86 ? -2.314 1.663 -10.580 1.00 93.88 86 ALA A O 1
ATOM 672 N N . LEU A 1 87 ? -0.976 -0.005 -11.239 1.00 89.81 87 LEU A N 1
ATOM 673 C CA . LEU A 1 87 ? 0.153 0.825 -11.643 1.00 89.81 87 LEU A CA 1
ATOM 674 C C . LEU A 1 87 ? 0.399 0.682 -13.153 1.00 89.81 87 LEU A C 1
ATOM 676 O O . LEU A 1 87 ? 1.441 0.174 -13.558 1.00 89.81 87 LEU A O 1
ATOM 680 N N . PRO A 1 88 ? -0.510 1.140 -14.033 1.00 85.88 88 PRO A N 1
ATOM 681 C CA . PRO A 1 88 ? -0.386 0.928 -15.483 1.00 85.88 88 PRO A CA 1
ATOM 682 C C . PRO A 1 88 ? 0.898 1.514 -16.100 1.00 85.88 88 PRO A C 1
ATOM 684 O O . PRO A 1 88 ? 1.262 1.176 -17.225 1.00 85.88 88 PRO A O 1
ATOM 687 N N . HIS A 1 89 ? 1.583 2.404 -15.379 1.00 85.06 89 HIS A N 1
ATOM 688 C CA . HIS A 1 89 ? 2.848 3.022 -15.774 1.00 85.06 89 HIS A CA 1
ATOM 689 C C . HIS A 1 89 ? 3.967 2.782 -14.746 1.00 85.06 89 HIS A C 1
ATOM 691 O O . HIS A 1 89 ? 4.948 3.524 -14.718 1.00 85.06 89 HIS A O 1
ATOM 697 N N . GLY A 1 90 ? 3.814 1.765 -13.895 1.00 85.81 90 GLY A N 1
ATOM 698 C CA . GLY A 1 90 ? 4.669 1.537 -12.738 1.00 85.81 90 GLY A CA 1
ATOM 699 C C . GLY A 1 90 ? 4.414 2.523 -11.598 1.00 85.81 90 GLY A C 1
ATOM 700 O O . GLY A 1 90 ? 3.598 3.444 -11.697 1.00 85.81 90 GLY A O 1
ATOM 701 N N . LEU A 1 91 ? 5.103 2.304 -10.477 1.00 87.00 91 LEU A N 1
ATOM 702 C CA . LEU A 1 91 ? 5.007 3.190 -9.322 1.00 87.00 91 LEU A CA 1
ATOM 703 C C . LEU A 1 91 ? 5.726 4.507 -9.627 1.00 87.00 91 LEU A C 1
ATOM 705 O O . LEU A 1 91 ? 6.917 4.514 -9.941 1.00 87.00 91 LEU A O 1
ATOM 709 N N . ALA A 1 92 ? 5.012 5.624 -9.507 1.00 87.00 92 ALA A N 1
ATOM 710 C CA . ALA A 1 92 ? 5.605 6.938 -9.704 1.00 87.00 92 ALA A CA 1
ATOM 711 C C . ALA A 1 92 ? 6.692 7.223 -8.651 1.00 87.00 92 ALA A C 1
ATOM 713 O O . ALA A 1 92 ? 6.582 6.820 -7.490 1.00 87.00 92 ALA A O 1
ATOM 714 N N . HIS A 1 93 ? 7.730 7.959 -9.047 1.00 83.12 93 HIS A N 1
ATOM 715 C CA . HIS A 1 93 ? 8.742 8.448 -8.112 1.00 83.12 93 HIS A CA 1
ATOM 716 C C . HIS A 1 93 ? 8.105 9.322 -7.026 1.00 83.12 93 HIS A C 1
ATOM 718 O O . HIS A 1 93 ? 7.128 10.026 -7.285 1.00 83.12 93 HIS A O 1
ATOM 724 N N . ASP A 1 94 ? 8.677 9.261 -5.824 1.00 84.56 94 ASP A N 1
ATOM 725 C CA . ASP A 1 94 ? 8.237 10.027 -4.653 1.00 84.56 94 ASP A CA 1
ATOM 726 C C . ASP A 1 94 ? 6.762 9.778 -4.291 1.00 84.56 94 ASP A C 1
ATOM 728 O O . ASP A 1 94 ? 6.058 10.649 -3.777 1.00 84.56 94 ASP A O 1
ATOM 732 N N . SER A 1 95 ? 6.287 8.556 -4.556 1.00 89.94 95 SER A N 1
ATOM 733 C CA . SER A 1 95 ? 4.955 8.124 -4.138 1.00 89.94 95 SER A CA 1
ATOM 734 C C . SER A 1 95 ? 4.896 7.927 -2.624 1.00 89.94 95 SER A C 1
ATOM 7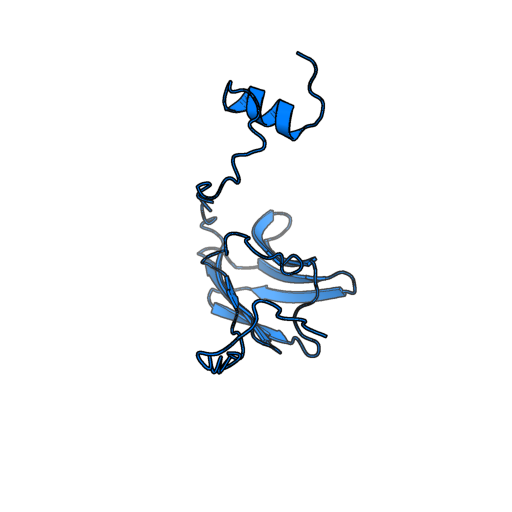36 O O . SER A 1 95 ? 5.837 7.428 -1.996 1.00 89.94 95 SER A O 1
ATOM 738 N N . LEU A 1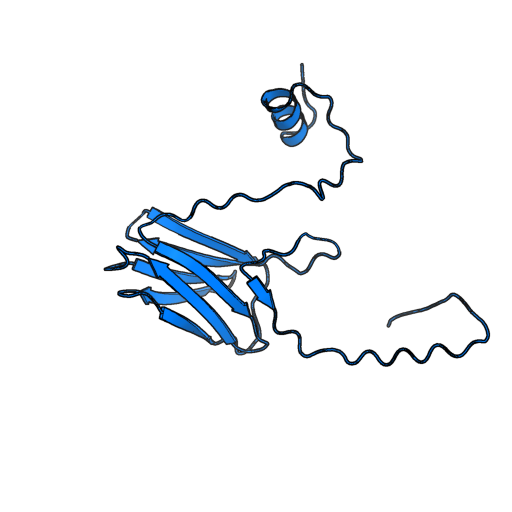 96 ? 3.754 8.266 -2.034 1.00 93.81 96 LEU A N 1
ATOM 739 C CA . LEU A 1 96 ? 3.454 8.077 -0.620 1.00 93.81 96 LEU A CA 1
ATOM 740 C C . LEU A 1 96 ? 2.228 7.178 -0.481 1.00 93.81 96 LEU A C 1
ATOM 742 O O . LEU A 1 96 ? 1.139 7.548 -0.909 1.00 93.81 96 LEU A O 1
ATOM 746 N N . LEU A 1 97 ? 2.403 6.023 0.157 1.00 94.81 97 LEU A N 1
ATOM 747 C CA . LEU A 1 97 ? 1.297 5.199 0.631 1.00 94.81 97 LEU A CA 1
ATOM 748 C C . LEU A 1 97 ? 1.010 5.552 2.087 1.00 94.81 97 LEU A C 1
ATOM 750 O O . LEU A 1 97 ? 1.915 5.536 2.922 1.00 94.81 97 LEU A O 1
ATOM 754 N N . MET A 1 98 ? -0.243 5.846 2.398 1.00 95.62 98 MET A N 1
ATOM 755 C CA . MET A 1 98 ? -0.667 6.303 3.713 1.00 95.62 98 MET A CA 1
ATOM 756 C C . MET A 1 98 ? -1.923 5.566 4.154 1.00 95.62 98 MET A C 1
ATOM 758 O O . MET A 1 98 ? -2.931 5.569 3.456 1.00 95.62 98 MET A O 1
ATOM 762 N N . LEU A 1 99 ? -1.868 4.983 5.346 1.00 95.00 99 LEU A N 1
ATOM 763 C CA . LEU A 1 99 ? -3.031 4.505 6.072 1.00 95.00 99 LEU A CA 1
ATOM 764 C C . LEU A 1 99 ? -3.416 5.567 7.100 1.00 95.00 99 LEU A C 1
ATOM 766 O O . LEU A 1 99 ? -2.636 5.890 7.998 1.00 95.00 99 LEU A O 1
ATOM 770 N N . ARG A 1 100 ? -4.626 6.104 6.986 1.00 93.81 100 ARG A N 1
ATOM 771 C CA . ARG A 1 100 ? -5.141 7.132 7.893 1.00 93.81 100 ARG A CA 1
ATOM 772 C C . ARG A 1 100 ? -6.564 6.825 8.320 1.00 93.81 100 ARG A C 1
ATOM 774 O O . ARG A 1 100 ? -7.293 6.149 7.606 1.00 93.81 100 ARG A O 1
ATOM 781 N N . ARG A 1 101 ? -6.972 7.359 9.461 1.00 92.06 101 ARG A N 1
ATOM 782 C CA . ARG A 1 101 ? -8.366 7.383 9.903 1.00 92.06 101 ARG A CA 1
ATOM 783 C C . ARG A 1 101 ? -8.662 8.780 10.412 1.00 92.06 101 ARG A C 1
ATOM 785 O O . ARG A 1 101 ? -7.904 9.293 11.235 1.00 92.06 101 ARG A O 1
ATOM 792 N N . ASP A 1 102 ? -9.730 9.383 9.905 1.00 87.88 102 ASP A N 1
ATOM 793 C CA . ASP A 1 102 ? -10.034 10.798 10.130 1.00 87.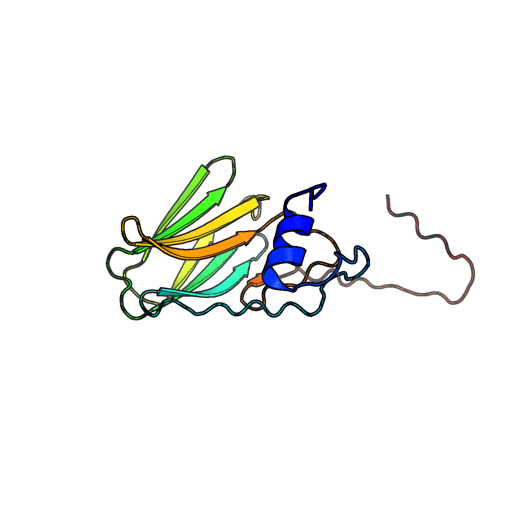88 102 ASP A CA 1
ATOM 794 C C . ASP A 1 102 ? -8.803 11.674 9.802 1.00 87.88 102 ASP A C 1
ATOM 796 O O . ASP A 1 102 ? -8.223 11.545 8.716 1.00 87.88 102 ASP A O 1
ATOM 800 N N . ASP A 1 103 ? -8.367 12.500 10.756 1.00 86.00 103 ASP A N 1
ATOM 801 C CA . ASP A 1 103 ? -7.180 13.360 10.667 1.00 86.00 103 ASP A CA 1
ATOM 802 C C . ASP A 1 103 ? -5.896 12.700 11.216 1.00 86.00 103 ASP A C 1
ATOM 804 O O . ASP A 1 103 ? -4.856 13.350 11.337 1.00 86.00 103 ASP A O 1
ATOM 808 N N . GLN A 1 104 ? -5.937 11.410 11.570 1.00 88.00 104 GLN A N 1
ATOM 809 C CA . GLN A 1 104 ? -4.803 10.694 12.162 1.00 88.00 104 GLN A CA 1
ATOM 810 C C . GLN A 1 104 ? -4.124 9.758 11.165 1.00 88.00 104 GLN A C 1
ATOM 812 O O . GLN A 1 104 ? -4.760 8.914 10.534 1.00 88.00 104 GLN A O 1
ATOM 817 N N . TRP A 1 105 ? -2.799 9.867 11.068 1.00 89.75 105 TRP A N 1
ATOM 818 C CA . TRP A 1 105 ? -1.976 8.948 10.283 1.00 89.75 105 TRP A CA 1
ATOM 819 C C . TRP A 1 105 ? -1.656 7.727 11.142 1.00 89.75 105 TRP A C 1
ATOM 821 O O . TRP A 1 105 ? -1.076 7.860 12.220 1.00 89.75 105 TRP A O 1
ATOM 831 N N . LEU A 1 106 ? -2.056 6.546 10.676 1.00 90.31 106 LEU A N 1
ATOM 832 C CA . LEU A 1 106 ? -1.840 5.285 11.382 1.00 90.31 106 LEU A CA 1
ATOM 833 C C . LEU A 1 106 ? -0.498 4.661 10.988 1.00 90.31 106 LEU A C 1
ATOM 835 O O . LEU A 1 106 ? 0.267 4.241 11.854 1.00 90.31 106 LEU A O 1
ATOM 839 N N . ASP A 1 107 ? -0.198 4.643 9.688 1.00 91.31 107 ASP A N 1
ATOM 840 C CA . ASP A 1 107 ? 1.087 4.207 9.136 1.00 91.31 107 ASP A CA 1
ATOM 841 C C . ASP A 1 107 ? 1.293 4.814 7.742 1.00 91.31 107 ASP A C 1
ATOM 843 O O . ASP A 1 107 ? 0.342 5.234 7.081 1.00 91.31 107 ASP A O 1
ATOM 847 N N . TRP A 1 108 ? 2.537 4.876 7.282 1.00 90.88 108 TRP A N 1
ATOM 848 C CA . TRP A 1 108 ? 2.875 5.380 5.958 1.00 90.88 108 TRP A CA 1
ATOM 849 C C . TRP A 1 108 ? 4.203 4.818 5.451 1.00 90.88 108 TRP A C 1
ATOM 851 O O . TRP A 1 108 ? 5.102 4.449 6.218 1.00 90.88 108 TRP A O 1
ATOM 861 N N . ARG A 1 109 ? 4.348 4.775 4.127 1.00 90.00 109 ARG A N 1
ATOM 862 C CA . ARG A 1 109 ? 5.584 4.406 3.435 1.00 90.00 109 ARG A CA 1
ATOM 863 C C . ARG A 1 109 ? 5.820 5.338 2.261 1.00 90.00 109 ARG A C 1
ATOM 865 O O . ARG A 1 109 ? 4.948 5.533 1.422 1.00 90.00 109 ARG A O 1
ATOM 872 N N . HIS A 1 110 ? 7.016 5.913 2.230 1.00 87.19 110 HIS A N 1
ATOM 873 C CA . HIS A 1 110 ? 7.474 6.772 1.149 1.00 87.19 110 HIS A CA 1
ATOM 874 C C . HIS A 1 110 ? 8.416 5.992 0.232 1.00 87.19 110 HIS A C 1
ATOM 876 O O . HIS A 1 110 ? 9.350 5.343 0.715 1.00 87.19 110 HIS A O 1
ATOM 882 N N . PHE A 1 111 ? 8.189 6.098 -1.074 1.00 85.44 111 PHE A N 1
ATOM 883 C CA . PHE A 1 111 ? 8.950 5.423 -2.120 1.00 85.44 111 PHE A CA 1
ATOM 884 C C . PHE A 1 111 ? 9.728 6.460 -2.937 1.00 85.44 111 PHE A C 1
ATOM 886 O O . PHE A 1 111 ? 9.254 6.914 -3.980 1.00 85.44 111 PHE A O 1
ATOM 893 N N . PRO A 1 112 ? 10.917 6.876 -2.466 1.00 76.44 112 PRO A N 1
ATOM 894 C CA . PRO A 1 112 ? 11.738 7.799 -3.229 1.00 76.44 112 PRO A CA 1
ATOM 895 C C . PRO A 1 112 ? 12.318 7.112 -4.457 1.00 76.44 112 PRO A C 1
ATOM 897 O O . PRO A 1 112 ? 12.373 5.880 -4.535 1.00 76.44 112 PRO A O 1
ATOM 900 N N . ALA A 1 113 ? 12.836 7.922 -5.375 1.00 68.44 113 ALA A N 1
ATOM 901 C CA . ALA A 1 113 ? 13.598 7.406 -6.499 1.00 68.44 113 ALA A CA 1
ATOM 902 C C . ALA A 1 113 ? 14.717 6.443 -6.043 1.00 68.44 113 ALA A C 1
ATOM 904 O O . ALA A 1 113 ? 15.374 6.687 -5.016 1.00 68.44 113 ALA A O 1
ATOM 905 N N . PRO A 1 114 ? 14.934 5.334 -6.778 1.00 61.44 114 PRO A N 1
ATOM 906 C CA . PRO A 1 114 ? 15.921 4.332 -6.409 1.00 61.44 114 PRO A CA 1
ATOM 907 C C . PRO A 1 114 ? 17.307 4.974 -6.314 1.00 61.44 114 PRO A C 1
ATOM 909 O O . PRO A 1 114 ? 17.878 5.442 -7.295 1.00 61.44 114 PRO A O 1
ATOM 912 N N . THR A 1 115 ? 17.847 4.997 -5.099 1.00 55.59 115 THR A N 1
ATOM 913 C CA . THR A 1 115 ? 19.201 5.462 -4.794 1.00 55.59 115 THR A CA 1
ATOM 914 C C . THR A 1 115 ? 20.051 4.251 -4.438 1.00 55.59 115 THR A C 1
ATOM 916 O O . THR A 1 115 ? 19.714 3.481 -3.534 1.00 55.59 115 THR A O 1
ATOM 919 N N . TYR A 1 116 ? 21.143 4.049 -5.177 1.00 47.94 116 TYR A N 1
ATOM 920 C CA . TYR A 1 116 ? 22.081 2.958 -4.920 1.00 47.94 116 TYR A CA 1
ATOM 921 C C . TYR A 1 116 ? 22.608 3.029 -3.476 1.00 47.94 116 TYR A C 1
ATOM 923 O O . TYR A 1 116 ? 22.997 4.094 -3.002 1.00 47.94 116 TYR A O 1
ATOM 931 N N . GLY A 1 117 ? 22.617 1.890 -2.774 1.00 47.38 117 GLY A N 1
ATOM 932 C CA . GLY A 1 117 ? 23.208 1.765 -1.434 1.00 47.38 117 GLY A CA 1
ATOM 933 C C . GLY A 1 117 ? 22.307 2.129 -0.247 1.00 47.38 117 GLY A C 1
ATOM 934 O O . GLY A 1 117 ? 22.793 2.161 0.882 1.00 47.38 117 GLY A O 1
ATOM 935 N N . ARG A 1 118 ? 21.005 2.385 -0.445 1.00 55.50 118 ARG A N 1
ATOM 936 C CA . ARG A 1 118 ? 20.089 2.665 0.673 1.00 55.50 118 ARG A CA 1
ATOM 937 C C . ARG A 1 118 ? 19.608 1.384 1.366 1.00 55.50 118 ARG A C 1
ATOM 939 O O . ARG A 1 118 ? 19.230 0.418 0.704 1.00 55.50 118 ARG A O 1
ATOM 946 N N . ALA A 1 119 ? 19.560 1.409 2.701 1.00 54.91 119 ALA A N 1
ATOM 947 C CA . ALA A 1 119 ? 18.936 0.359 3.504 1.00 54.91 119 ALA A CA 1
ATOM 948 C C . ALA A 1 119 ? 17.476 0.147 3.062 1.00 54.91 119 ALA A C 1
ATOM 950 O O . ALA A 1 119 ? 16.692 1.099 3.006 1.00 54.91 119 ALA A O 1
ATOM 951 N N . ARG A 1 120 ? 17.132 -1.097 2.709 1.00 62.78 120 ARG A N 1
ATOM 952 C CA . ARG A 1 120 ? 15.787 -1.469 2.256 1.00 62.78 120 ARG A CA 1
ATOM 953 C C . ARG A 1 120 ? 14.853 -1.609 3.456 1.00 62.78 120 ARG A C 1
ATOM 955 O O . ARG A 1 120 ? 15.213 -2.204 4.468 1.00 62.78 120 ARG A O 1
ATOM 962 N N . ASP A 1 121 ? 13.652 -1.063 3.325 1.00 68.06 121 ASP A N 1
ATOM 963 C CA . ASP A 1 121 ? 12.563 -1.281 4.271 1.00 68.06 121 ASP A CA 1
ATOM 964 C C . ASP A 1 121 ? 12.103 -2.740 4.175 1.00 68.06 121 ASP A C 1
ATOM 966 O O . ASP A 1 121 ? 11.643 -3.162 3.120 1.00 68.06 121 ASP A O 1
ATOM 970 N N . THR A 1 122 ? 12.235 -3.520 5.250 1.00 71.56 122 THR A N 1
ATOM 971 C CA . THR A 1 122 ? 11.902 -4.956 5.239 1.00 71.56 122 THR A CA 1
ATOM 972 C C . THR A 1 122 ? 10.414 -5.230 5.047 1.00 71.56 122 THR A C 1
ATOM 974 O O . THR A 1 122 ? 10.058 -6.331 4.640 1.00 71.56 122 THR A O 1
ATOM 977 N N . SER A 1 123 ? 9.549 -4.242 5.305 1.00 71.44 123 SER A N 1
ATOM 978 C CA . SER A 1 123 ? 8.116 -4.341 5.006 1.00 71.44 123 SER A CA 1
ATOM 979 C C . SER A 1 123 ? 7.799 -4.128 3.524 1.00 71.44 123 SER A C 1
ATOM 981 O O . SER A 1 123 ? 6.668 -4.368 3.120 1.00 71.44 123 SER A O 1
ATOM 983 N N . VAL A 1 124 ? 8.770 -3.689 2.712 1.00 76.81 124 VAL A N 1
ATOM 984 C CA . VAL A 1 124 ? 8.592 -3.403 1.285 1.00 76.81 124 VAL A CA 1
ATOM 985 C C . VAL A 1 124 ? 9.387 -4.402 0.451 1.00 76.81 124 VAL A C 1
ATOM 987 O O . VAL A 1 124 ? 10.618 -4.369 0.395 1.00 76.81 124 VAL A O 1
ATOM 990 N N . VAL A 1 125 ? 8.666 -5.267 -0.249 1.00 82.62 125 VAL A N 1
ATOM 991 C CA . VAL A 1 125 ? 9.215 -6.222 -1.205 1.00 82.62 125 VAL A CA 1
ATOM 992 C C . VAL A 1 125 ? 9.023 -5.659 -2.604 1.00 82.62 125 VAL A C 1
ATOM 994 O O . VAL A 1 125 ? 7.903 -5.442 -3.054 1.00 82.62 125 VAL A O 1
ATOM 997 N N . TRP A 1 126 ? 10.127 -5.422 -3.302 1.00 80.25 126 TRP A N 1
ATOM 998 C CA . TRP A 1 126 ? 10.096 -5.109 -4.726 1.00 80.25 126 TRP A CA 1
ATOM 999 C C . TRP A 1 126 ? 10.188 -6.421 -5.491 1.00 80.25 126 TRP A C 1
ATOM 1001 O O . TRP A 1 126 ? 11.220 -7.095 -5.421 1.00 80.25 126 TRP A O 1
ATOM 1011 N N . GLU A 1 127 ? 9.129 -6.780 -6.211 1.00 75.69 127 GLU A N 1
ATOM 1012 C CA . GLU A 1 127 ? 9.180 -7.857 -7.194 1.00 75.69 127 GLU A CA 1
ATOM 1013 C C . GLU A 1 127 ? 9.995 -7.338 -8.371 1.00 75.69 127 GLU A C 1
ATOM 1015 O O . GLU A 1 127 ? 9.493 -6.721 -9.307 1.00 75.69 127 GLU A O 1
ATOM 1020 N N . GLN A 1 128 ? 11.310 -7.514 -8.280 1.00 59.91 128 GLN A N 1
ATOM 1021 C CA . GLN A 1 128 ? 12.155 -7.290 -9.434 1.00 59.91 128 GLN A CA 1
ATOM 1022 C C . GLN A 1 128 ? 11.829 -8.402 -10.434 1.00 59.91 128 GLN A C 1
ATOM 1024 O O . GLN A 1 128 ? 11.985 -9.573 -10.074 1.00 59.91 128 GLN A O 1
ATOM 1029 N N . PRO A 1 129 ? 11.419 -8.092 -11.679 1.00 50.06 129 PRO A N 1
ATOM 1030 C CA . PRO A 1 129 ? 11.652 -9.041 -12.751 1.00 50.06 129 PRO A CA 1
ATOM 1031 C C . PRO A 1 129 ? 13.165 -9.236 -12.751 1.00 50.06 129 PRO A C 1
ATOM 1033 O O . PRO A 1 129 ? 13.902 -8.283 -13.002 1.00 50.06 129 PRO A O 1
ATOM 1036 N N . GLY A 1 130 ? 13.632 -10.401 -12.300 1.00 40.41 130 GLY A N 1
ATOM 1037 C CA . GLY A 1 130 ? 15.058 -10.642 -12.151 1.00 40.41 130 GLY A CA 1
ATOM 1038 C C . GLY A 1 130 ? 15.739 -10.312 -13.475 1.00 40.41 130 GLY A C 1
ATOM 1039 O O . GLY A 1 130 ? 15.385 -10.925 -14.483 1.00 40.41 130 GLY A O 1
ATOM 1040 N N . PRO A 1 131 ? 16.679 -9.352 -13.533 1.00 40.53 131 PRO A N 1
ATOM 1041 C CA . PRO A 1 131 ? 17.639 -9.403 -14.606 1.00 40.53 131 PRO A CA 1
ATOM 1042 C C . PRO A 1 131 ? 18.443 -10.668 -14.318 1.00 40.53 131 PRO A C 1
ATOM 1044 O O . PRO A 1 131 ? 19.227 -10.712 -13.368 1.00 40.53 131 PRO A O 1
ATOM 1047 N N . GLU A 1 132 ? 18.199 -11.726 -15.085 1.00 35.28 132 GLU A N 1
ATOM 1048 C CA . GLU A 1 132 ? 19.164 -12.808 -15.214 1.00 35.28 132 GLU A CA 1
ATOM 1049 C C . GLU A 1 132 ? 20.386 -12.177 -15.892 1.00 35.28 132 GLU A C 1
ATOM 1051 O O . GLU A 1 132 ? 20.487 -12.048 -17.109 1.00 35.28 132 GLU A O 1
ATOM 1056 N N . LEU A 1 133 ? 21.243 -11.581 -15.065 1.00 39.09 133 LEU A N 1
ATOM 1057 C CA . LEU A 1 133 ? 22.482 -10.954 -15.482 1.00 39.09 133 LEU A CA 1
ATOM 1058 C C . LEU A 1 133 ? 23.485 -12.094 -15.649 1.00 39.09 133 LEU A C 1
ATOM 1060 O O . LEU A 1 133 ? 24.258 -12.397 -14.741 1.00 39.09 133 LEU A O 1
ATOM 1064 N N . ASP A 1 134 ? 23.439 -12.747 -16.809 1.00 35.47 134 ASP A N 1
ATOM 1065 C CA . ASP A 1 134 ? 24.465 -13.692 -17.243 1.00 35.47 134 ASP A CA 1
ATOM 1066 C C . ASP A 1 134 ? 25.762 -12.920 -17.525 1.00 35.47 134 ASP A C 1
ATOM 1068 O O . ASP A 1 134 ? 26.071 -12.503 -18.643 1.00 35.47 134 ASP A O 1
ATOM 1072 N N . LEU A 1 135 ? 26.535 -12.679 -16.467 1.00 39.34 135 LEU A N 1
ATOM 1073 C CA . LEU A 1 135 ? 27.890 -12.147 -16.551 1.00 39.34 135 LEU A CA 1
ATOM 1074 C C . LEU A 1 135 ? 28.843 -13.287 -16.908 1.00 39.34 135 LEU A C 1
ATOM 1076 O O . LEU A 1 135 ? 29.394 -13.972 -16.045 1.00 39.34 135 LEU A O 1
ATOM 1080 N N . LEU A 1 136 ? 29.061 -13.475 -18.208 1.00 39.19 136 LEU A N 1
ATOM 1081 C CA . LEU A 1 136 ? 30.107 -14.355 -18.712 1.00 39.19 136 LEU A CA 1
ATOM 1082 C C . LEU A 1 136 ? 31.463 -13.651 -18.547 1.00 39.19 136 LEU A C 1
ATOM 1084 O O . LEU A 1 136 ? 31.936 -12.940 -19.431 1.00 39.19 136 LEU A O 1
ATOM 1088 N N . LEU A 1 137 ? 32.080 -13.821 -17.375 1.00 41.00 137 LEU A N 1
ATOM 1089 C CA . LEU A 1 137 ? 33.462 -13.413 -17.125 1.00 41.00 137 LEU A CA 1
ATOM 1090 C C . LEU A 1 137 ? 34.398 -14.348 -17.899 1.00 41.00 137 LEU A C 1
ATOM 1092 O O . LEU A 1 137 ? 34.858 -15.371 -17.389 1.00 41.00 137 LEU A O 1
ATOM 1096 N N . ALA A 1 138 ? 34.674 -14.003 -19.155 1.00 38.31 138 ALA A N 1
ATOM 1097 C CA . ALA A 1 138 ? 35.793 -14.582 -19.875 1.00 38.31 138 ALA A CA 1
ATOM 1098 C C . ALA A 1 138 ? 37.091 -14.091 -19.213 1.00 38.31 138 ALA A C 1
ATOM 1100 O O . ALA A 1 138 ? 37.388 -12.898 -19.202 1.00 38.31 138 ALA A O 1
ATOM 1101 N N . ASN A 1 139 ? 37.853 -15.014 -18.622 1.00 44.97 139 ASN A N 1
ATOM 1102 C CA . ASN A 1 139 ? 39.202 -14.753 -18.121 1.00 44.97 139 ASN A CA 1
ATOM 1103 C C . ASN A 1 139 ? 40.106 -14.323 -19.289 1.00 44.97 139 ASN A C 1
ATOM 1105 O O . ASN A 1 139 ? 40.684 -15.168 -19.969 1.00 44.97 139 ASN A O 1
ATOM 1109 N N . GLY A 1 140 ? 40.227 -13.017 -19.519 1.00 45.28 140 GLY A N 1
ATOM 1110 C CA . GLY A 1 140 ? 41.134 -12.472 -20.522 1.00 45.28 140 GLY A CA 1
ATOM 1111 C C . GLY A 1 140 ? 40.822 -11.025 -20.884 1.00 45.28 140 GLY A C 1
ATOM 1112 O O . GLY A 1 140 ? 40.040 -10.783 -21.788 1.00 45.28 140 GLY A O 1
ATOM 1113 N N . GLU A 1 141 ? 41.511 -10.107 -20.200 1.00 43.41 141 GLU A N 1
ATOM 1114 C CA . GLU A 1 141 ? 41.825 -8.730 -20.626 1.00 43.41 141 GLU A CA 1
ATOM 1115 C C . GLU A 1 141 ? 40.727 -7.644 -20.532 1.00 43.41 141 GLU A C 1
ATOM 1117 O O . GLU A 1 141 ? 39.831 -7.539 -21.361 1.00 43.41 141 GLU A O 1
ATOM 1122 N N . GLY A 1 142 ? 40.910 -6.731 -19.561 1.00 44.16 142 GLY A N 1
ATOM 1123 C CA . GLY A 1 142 ? 40.435 -5.339 -19.628 1.00 44.16 142 GLY A CA 1
ATOM 1124 C C . GLY A 1 142 ? 39.409 -4.910 -18.572 1.00 44.16 142 GLY A C 1
ATOM 1125 O O . GLY A 1 142 ? 38.217 -5.156 -18.703 1.00 44.16 142 GLY A O 1
ATOM 1126 N N . THR A 1 143 ? 39.850 -4.172 -17.548 1.00 43.78 143 THR A N 1
ATOM 1127 C CA . THR A 1 143 ? 39.003 -3.482 -16.555 1.00 43.78 143 THR A CA 1
ATOM 1128 C C . THR A 1 143 ? 38.403 -2.192 -17.127 1.00 43.78 143 THR A C 1
ATOM 1130 O O . THR A 1 143 ? 38.735 -1.100 -16.682 1.00 43.78 143 THR A O 1
ATOM 1133 N N . HIS A 1 144 ? 37.518 -2.283 -18.117 1.00 44.94 144 HIS A N 1
ATOM 1134 C CA . HIS A 1 144 ? 36.646 -1.160 -18.473 1.00 44.94 144 HIS A CA 1
ATOM 1135 C C . HIS A 1 144 ? 35.272 -1.670 -18.907 1.00 44.94 144 HIS A C 1
ATOM 1137 O O . HIS A 1 144 ? 35.118 -2.258 -19.972 1.00 44.94 144 HIS A O 1
ATOM 1143 N N . LEU A 1 145 ? 34.275 -1.428 -18.055 1.00 40.91 145 LEU A N 1
ATOM 1144 C CA . LEU A 1 145 ? 32.864 -1.610 -18.369 1.00 40.91 145 LEU A CA 1
ATOM 1145 C C . LEU A 1 145 ? 32.285 -0.223 -18.676 1.00 40.91 145 LEU A C 1
ATOM 1147 O O . LEU A 1 145 ? 32.138 0.599 -17.773 1.00 40.91 145 LEU A O 1
ATOM 1151 N N . GLU A 1 146 ? 31.994 0.056 -19.944 1.00 39.69 146 GLU A N 1
ATOM 1152 C CA . GLU A 1 146 ? 31.135 1.177 -20.335 1.00 39.69 146 GLU A CA 1
ATOM 1153 C C . GLU A 1 146 ? 29.705 0.657 -20.495 1.00 39.69 146 GLU A C 1
ATOM 1155 O O . GLU A 1 146 ? 29.442 -0.203 -21.335 1.00 39.69 146 GLU A O 1
ATOM 1160 N N . CYS A 1 147 ? 28.775 1.195 -19.707 1.00 33.81 147 CYS A N 1
ATOM 1161 C CA . CYS A 1 147 ? 27.344 1.038 -19.949 1.00 33.81 147 CYS A CA 1
ATOM 1162 C C . CYS A 1 147 ? 26.862 2.242 -20.767 1.00 33.81 147 CYS A C 1
ATOM 1164 O O . CYS A 1 147 ? 27.061 3.381 -20.338 1.00 33.81 147 CYS A O 1
ATOM 1166 N N . LYS A 1 148 ? 26.254 1.991 -21.930 1.00 38.91 148 LYS A N 1
ATOM 1167 C CA . LYS A 1 148 ? 25.514 3.002 -22.700 1.00 38.91 148 LYS A CA 1
ATOM 1168 C C . LYS A 1 148 ? 24.061 3.060 -22.260 1.00 38.91 148 LYS A C 1
ATOM 1170 O O . LYS A 1 148 ? 23.506 1.975 -21.983 1.00 38.91 148 LYS A O 1
#

Sequence (148 aa):
PSFLNFDQALSAFLHQRPHDTNMGRSDLWRIVLPHHAGWLSQITIGPDLLTAVVDGKALDGAVLELTWAAGNERHSVDRAGAYHFALPHGLAHDSLLMLRRDDQWLDWRHFPAPTYGRARDTSVVWEQPGPELDLLLANGEGTHLECK

Foldseek 3Di:
DDDPDDVQVVCCVPPVDGDDPPCPPPPDDDDDDQQQAKEFQAWEFEFFKIKTFMDHDNQQQKKWKKDDPVGIDIDRDRHTDIDMDTRRRGRDAQIKIFIAHDPGTRYIDTHHDDDPPDDDDPRYHYPPPDPPPPPPPDPDDDDDDDDD

Radius of gyration: 20.51 Å; chains: 1; bounding box: 55×42×45 Å

pLDDT: mean 73.05, std 20.7, range [33.81, 97.38]